Protein AF-A0A972S681-F1 (afdb_monomer)

Mean predicted aligned error: 6.94 Å

Secondary structure (DSSP, 8-state):
-----------EEE-HHHHHH--S-EEEEE-S-GGG-SS-SSSS-EE--HHHHHHT--PPSS-SEEEEE-S-TT-HHHHHHHHHHHHTT--EEEE--

Structure (mmCIF, N/CA/C/O backbone):
data_AF-A0A972S681-F1
#
_entry.id   AF-A0A972S681-F1
#
loop_
_atom_site.group_PDB
_atom_site.id
_atom_site.type_symbol
_atom_site.label_atom_id
_atom_site.label_alt_id
_atom_site.label_comp_id
_atom_site.label_asym_id
_atom_site.label_entity_id
_atom_site.label_seq_id
_atom_site.pdbx_PDB_ins_code
_atom_site.Cartn_x
_atom_site.Cartn_y
_atom_site.Cartn_z
_atom_site.occupancy
_atom_site.B_iso_or_equiv
_atom_site.auth_seq_id
_atom_site.auth_comp_id
_atom_site.auth_a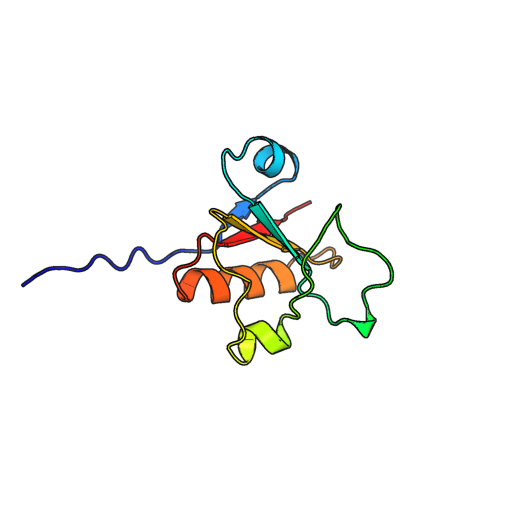sym_id
_atom_site.auth_atom_id
_atom_site.pdbx_PDB_model_num
ATOM 1 N N . MET A 1 1 ? -31.143 13.115 -13.547 1.00 37.81 1 MET A N 1
ATOM 2 C CA . MET A 1 1 ? -29.769 13.012 -14.086 1.00 37.81 1 MET A CA 1
ATOM 3 C C . MET A 1 1 ? -28.808 13.195 -12.919 1.00 37.81 1 MET A C 1
ATOM 5 O O . MET A 1 1 ? -28.552 14.319 -12.511 1.00 37.81 1 MET A O 1
ATOM 9 N N . VAL A 1 2 ? -28.422 12.093 -12.272 1.00 35.03 2 VAL A N 1
ATOM 10 C CA . VAL A 1 2 ? -27.602 12.124 -11.051 1.00 35.03 2 VAL A CA 1
ATOM 11 C C . VAL A 1 2 ? -26.142 12.179 -11.479 1.00 35.03 2 VAL A C 1
ATOM 13 O O . VAL A 1 2 ? -25.626 11.223 -12.052 1.00 35.03 2 VAL A O 1
ATOM 16 N N . TRP A 1 3 ? -25.491 13.311 -11.233 1.00 36.91 3 TRP A N 1
ATOM 17 C CA . TRP A 1 3 ? -24.046 13.440 -11.362 1.00 36.91 3 TRP A CA 1
ATOM 18 C C . TRP A 1 3 ? -23.406 12.624 -10.239 1.00 36.91 3 TRP A C 1
ATOM 20 O O . TRP A 1 3 ? -23.254 13.103 -9.117 1.00 36.91 3 TRP A O 1
ATOM 30 N N . VAL A 1 4 ? -23.074 11.362 -10.513 1.00 42.12 4 VAL A N 1
ATOM 31 C CA . VAL A 1 4 ? -22.191 10.596 -9.634 1.00 42.12 4 VAL A CA 1
ATOM 32 C C . VAL A 1 4 ? -20.814 11.227 -9.783 1.00 42.12 4 VAL A C 1
ATOM 34 O O . VAL A 1 4 ? -20.102 10.983 -10.756 1.00 42.12 4 VAL A O 1
ATOM 37 N N . LEU A 1 5 ? -20.472 12.107 -8.843 1.00 43.88 5 LEU A N 1
ATOM 38 C CA . LEU A 1 5 ? -19.114 12.588 -8.651 1.00 43.88 5 LEU A CA 1
ATOM 39 C C . LEU A 1 5 ? -18.254 11.353 -8.381 1.00 43.88 5 LEU A C 1
ATOM 41 O O . LEU A 1 5 ? -18.190 10.862 -7.254 1.00 43.88 5 LEU A O 1
ATOM 45 N N . TYR A 1 6 ? -17.613 10.822 -9.422 1.00 46.00 6 TYR A N 1
ATOM 46 C CA . TYR A 1 6 ? -16.466 9.951 -9.245 1.00 46.00 6 TYR A CA 1
ATOM 47 C C . TYR A 1 6 ? -15.437 10.801 -8.514 1.00 46.00 6 TYR A C 1
ATOM 49 O O . TYR A 1 6 ? -14.721 11.588 -9.129 1.00 46.00 6 TYR A O 1
ATOM 57 N N . ALA A 1 7 ? -15.411 10.696 -7.186 1.00 49.28 7 ALA A N 1
ATOM 58 C CA . ALA A 1 7 ? -14.279 11.133 -6.401 1.00 49.28 7 ALA A CA 1
ATOM 59 C C . ALA A 1 7 ? -13.092 10.355 -6.965 1.00 49.28 7 ALA A C 1
ATOM 61 O O . ALA A 1 7 ? -12.909 9.172 -6.683 1.00 49.28 7 ALA A O 1
ATOM 62 N N . SER A 1 8 ? -12.361 10.985 -7.878 1.00 53.81 8 SER A N 1
ATOM 63 C CA . SER A 1 8 ? -11.150 10.443 -8.459 1.00 53.81 8 SER A CA 1
ATOM 64 C C . SER A 1 8 ? -10.150 10.381 -7.322 1.00 53.81 8 SER A C 1
ATOM 66 O O . SER A 1 8 ? -9.490 11.368 -7.001 1.00 53.81 8 SER A O 1
ATOM 68 N N . TRP A 1 9 ? -10.119 9.236 -6.644 1.00 60.78 9 TRP A N 1
ATOM 69 C CA . TRP A 1 9 ? -9.168 8.964 -5.588 1.00 60.78 9 TRP A CA 1
ATOM 70 C C . TRP A 1 9 ? -7.782 9.011 -6.225 1.00 60.78 9 TRP A C 1
ATOM 72 O O . TRP A 1 9 ? -7.374 8.121 -6.970 1.00 60.78 9 TRP A O 1
ATOM 82 N N . VAL A 1 10 ? -7.082 10.114 -5.983 1.00 73.31 10 VAL A N 1
ATOM 83 C CA . VAL A 1 10 ? -5.665 10.245 -6.296 1.00 73.31 10 VAL A CA 1
ATOM 84 C C . VAL A 1 10 ? -4.916 9.647 -5.118 1.00 73.31 10 VAL A C 1
ATOM 86 O O . VAL A 1 10 ? -5.158 10.035 -3.974 1.00 73.31 10 VAL A O 1
ATOM 89 N N . ALA A 1 11 ? -4.017 8.701 -5.383 1.00 81.00 11 ALA A N 1
ATOM 90 C CA . ALA A 1 11 ? -3.158 8.161 -4.341 1.00 81.00 11 ALA A CA 1
ATOM 91 C C . ALA A 1 11 ? -2.302 9.278 -3.740 1.00 81.00 11 ALA A C 1
ATOM 93 O O . ALA A 1 11 ? -1.629 10.015 -4.465 1.00 81.00 11 ALA A O 1
ATOM 94 N N . ARG A 1 12 ? -2.330 9.403 -2.412 1.00 87.12 12 ARG A N 1
ATOM 95 C CA . ARG A 1 12 ? -1.598 10.452 -1.693 1.00 87.12 12 ARG A CA 1
ATOM 96 C C . ARG A 1 12 ? -0.394 9.852 -0.963 1.00 87.12 12 ARG A C 1
ATOM 98 O O . ARG A 1 12 ? -0.488 8.719 -0.481 1.00 87.12 12 ARG A O 1
ATOM 105 N N . PRO A 1 13 ? 0.728 10.585 -0.872 1.00 89.88 13 PRO A N 1
ATOM 106 C CA . PRO A 1 13 ? 1.823 10.189 0.001 1.00 89.88 13 PRO A CA 1
ATOM 107 C C . PRO A 1 13 ? 1.363 10.226 1.462 1.00 89.88 13 PRO A C 1
ATOM 109 O O . PRO A 1 13 ? 0.545 11.068 1.836 1.00 89.88 13 PRO A O 1
ATOM 112 N N . ILE A 1 14 ? 1.912 9.341 2.287 1.00 90.31 14 ILE A N 1
ATOM 113 C CA . ILE A 1 14 ? 1.742 9.359 3.742 1.00 90.31 14 ILE A CA 1
ATOM 114 C C . ILE A 1 14 ? 3.088 9.102 4.422 1.00 90.31 14 ILE A C 1
ATOM 116 O O . ILE A 1 14 ? 3.873 8.291 3.938 1.00 90.31 14 ILE A O 1
ATOM 120 N N . THR A 1 15 ? 3.372 9.798 5.522 1.00 89.62 15 THR A N 1
ATOM 121 C CA . THR A 1 15 ? 4.576 9.570 6.340 1.00 89.62 15 THR A CA 1
ATOM 122 C C . THR A 1 15 ? 4.309 8.540 7.436 1.00 89.62 15 THR A C 1
ATOM 124 O O . THR A 1 15 ? 3.154 8.300 7.794 1.00 89.62 15 THR A O 1
ATOM 127 N N . GLU A 1 16 ? 5.362 7.959 8.019 1.00 86.56 16 GLU A N 1
ATOM 128 C CA . GLU A 1 16 ? 5.216 7.035 9.156 1.00 86.56 16 GLU A CA 1
ATOM 129 C C . GLU A 1 16 ? 4.531 7.698 10.368 1.00 86.56 16 GLU A C 1
ATOM 131 O O . GLU A 1 16 ? 3.748 7.048 11.059 1.00 86.56 16 GLU A O 1
ATOM 136 N N . ASP A 1 17 ? 4.743 8.995 10.606 1.00 87.44 17 ASP A N 1
ATOM 137 C CA . ASP A 1 17 ? 4.074 9.715 11.700 1.00 87.44 17 ASP A CA 1
ATOM 138 C C . ASP A 1 17 ? 2.587 9.958 11.422 1.00 87.44 17 ASP A C 1
ATOM 140 O O . ASP A 1 17 ? 1.748 9.782 12.306 1.00 87.44 17 ASP A O 1
ATOM 144 N N . SER A 1 18 ? 2.238 10.281 10.173 1.00 87.88 18 SER A N 1
ATOM 145 C CA . SER A 1 18 ? 0.836 10.431 9.757 1.00 87.88 18 SER A CA 1
ATOM 146 C C . SER A 1 18 ? 0.096 9.094 9.766 1.00 87.88 18 SER A C 1
ATOM 148 O O . SER A 1 18 ? -1.091 9.035 10.062 1.00 87.88 18 SER A O 1
ATOM 150 N N . LEU A 1 19 ? 0.796 8.000 9.462 1.00 87.00 19 LEU A N 1
ATOM 151 C CA . LEU A 1 19 ? 0.251 6.649 9.538 1.00 87.00 19 LEU A CA 1
ATOM 152 C C . LEU A 1 19 ? -0.176 6.295 10.970 1.00 87.00 19 LEU A C 1
ATOM 154 O O . LEU A 1 19 ? -1.249 5.729 11.161 1.00 87.00 19 LEU A O 1
ATOM 158 N N . LYS A 1 20 ? 0.632 6.662 11.975 1.00 85.81 20 LYS A N 1
ATOM 159 C CA . LYS A 1 20 ? 0.336 6.412 13.398 1.00 85.81 20 LYS A CA 1
ATOM 160 C C . LYS A 1 20 ? -0.864 7.209 13.913 1.00 85.81 20 LYS A C 1
ATOM 162 O O . LYS A 1 20 ? -1.470 6.805 14.901 1.00 85.81 20 LYS A O 1
ATOM 167 N N . SER A 1 21 ? -1.201 8.332 13.277 1.00 87.88 21 SER A N 1
ATOM 168 C CA . SER A 1 21 ? -2.327 9.182 13.679 1.00 87.88 21 SER A CA 1
ATOM 169 C C . SER A 1 21 ? -3.650 8.825 12.992 1.00 87.88 21 SER A C 1
ATOM 171 O O . SER A 1 21 ? -4.695 9.369 13.364 1.00 87.88 21 SER A O 1
ATOM 173 N N . LEU A 1 22 ? -3.645 7.895 12.026 1.00 87.00 22 LEU A N 1
ATOM 174 C CA . LEU A 1 22 ? -4.868 7.425 11.380 1.00 87.00 22 LEU A CA 1
ATOM 175 C C . LEU A 1 22 ? -5.777 6.699 12.378 1.00 87.00 22 LEU A C 1
ATOM 177 O O . LEU A 1 22 ? -5.379 5.749 13.049 1.00 87.00 22 LEU A O 1
ATOM 181 N N . LYS A 1 23 ? -7.045 7.114 12.417 1.00 88.25 23 LYS A N 1
ATOM 182 C CA . LYS A 1 23 ? -8.111 6.409 13.136 1.00 88.25 23 LYS A CA 1
ATOM 183 C C . LYS A 1 23 ? -8.838 5.482 12.167 1.00 88.25 23 LYS A C 1
ATOM 185 O O . LYS A 1 23 ? -9.488 5.968 11.243 1.00 88.25 23 LYS A O 1
ATOM 190 N N . GLY A 1 24 ? -8.726 4.172 12.376 1.00 88.69 24 GLY A N 1
ATOM 191 C CA . GLY A 1 24 ? -9.400 3.147 11.573 1.00 88.69 24 GLY A CA 1
ATOM 192 C C . GLY A 1 24 ? -8.562 1.882 11.403 1.00 88.69 24 GLY A C 1
ATOM 193 O O . GLY A 1 24 ? -7.441 1.786 11.904 1.00 88.69 24 GLY A O 1
ATOM 194 N N . LYS A 1 25 ? -9.106 0.903 10.680 1.00 91.19 25 LYS A N 1
ATOM 195 C CA . LYS A 1 25 ? -8.391 -0.319 10.304 1.00 91.19 25 LYS A CA 1
ATOM 196 C C . LYS A 1 25 ? -7.467 -0.021 9.131 1.00 91.19 25 LYS A C 1
ATOM 198 O O . LYS A 1 25 ? -7.915 0.355 8.050 1.00 91.19 25 LYS A O 1
ATOM 203 N N . VAL A 1 26 ? -6.172 -0.217 9.339 1.00 92.12 26 VAL A N 1
ATOM 204 C CA . VAL A 1 26 ? -5.141 0.043 8.331 1.00 92.12 26 VAL A CA 1
ATOM 205 C C . VAL A 1 26 ? -4.555 -1.275 7.843 1.00 92.12 26 VAL A C 1
ATOM 207 O O . VAL A 1 26 ? -4.164 -2.111 8.656 1.00 92.12 26 VAL A O 1
ATOM 210 N N . LEU A 1 27 ? -4.463 -1.447 6.523 1.00 93.06 27 LEU A N 1
ATOM 211 C CA . LEU A 1 27 ? -3.711 -2.536 5.911 1.00 93.06 27 LEU A CA 1
ATOM 212 C C . LEU A 1 27 ? -2.405 -2.010 5.326 1.00 93.06 27 LEU A C 1
ATOM 214 O O . LEU A 1 27 ? -2.408 -1.182 4.414 1.00 93.06 27 LEU A O 1
ATOM 218 N N . LEU A 1 28 ? -1.289 -2.543 5.814 1.00 92.38 28 LEU A N 1
ATOM 219 C CA . LEU A 1 28 ? 0.021 -2.334 5.210 1.00 92.38 28 LEU A CA 1
ATOM 220 C C . LEU A 1 28 ? 0.240 -3.376 4.112 1.00 92.38 28 LEU A C 1
ATOM 222 O O . LEU A 1 28 ? 0.231 -4.574 4.387 1.00 92.38 28 LEU A O 1
ATOM 226 N N . ILE A 1 29 ? 0.445 -2.922 2.880 1.00 91.94 29 ILE A N 1
ATOM 227 C CA . ILE A 1 29 ? 0.632 -3.768 1.704 1.00 91.94 29 ILE A CA 1
ATOM 228 C C . ILE A 1 29 ? 2.084 -3.679 1.242 1.00 91.94 29 ILE A C 1
ATOM 230 O O . ILE A 1 29 ? 2.515 -2.641 0.743 1.00 91.94 29 ILE A O 1
ATOM 234 N N . ASP A 1 30 ? 2.835 -4.770 1.345 1.00 91.00 30 ASP A N 1
ATOM 235 C CA . ASP A 1 30 ? 4.150 -4.875 0.714 1.00 91.00 30 ASP A CA 1
ATOM 236 C C . ASP A 1 30 ? 3.979 -5.234 -0.763 1.00 91.00 30 ASP A C 1
ATOM 238 O O . ASP A 1 30 ? 3.559 -6.346 -1.086 1.00 91.00 30 ASP A O 1
ATOM 242 N N . VAL A 1 31 ? 4.313 -4.299 -1.655 1.00 90.94 31 VAL A N 1
ATOM 243 C CA . VAL A 1 31 ? 4.100 -4.454 -3.106 1.00 90.94 31 VAL A CA 1
ATOM 244 C C . VAL A 1 31 ? 5.302 -5.036 -3.846 1.00 90.94 31 VAL A C 1
ATOM 246 O O . VAL A 1 31 ? 5.353 -5.033 -5.0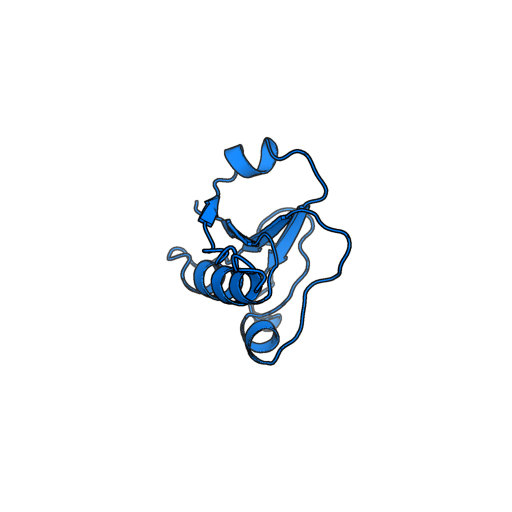81 1.00 90.94 31 VAL A O 1
ATOM 249 N N . ARG A 1 32 ? 6.298 -5.527 -3.103 1.00 86.69 32 ARG A N 1
ATOM 250 C CA . ARG A 1 32 ? 7.457 -6.227 -3.659 1.00 86.69 32 ARG A CA 1
ATOM 251 C C . ARG A 1 32 ? 7.085 -7.644 -4.082 1.00 86.69 32 ARG A C 1
ATOM 253 O O . ARG A 1 32 ? 6.196 -8.264 -3.507 1.00 86.69 32 ARG A O 1
ATOM 260 N N . SER A 1 33 ? 7.821 -8.165 -5.061 1.00 82.62 33 SER A N 1
ATOM 261 C CA . SER A 1 33 ? 7.755 -9.588 -5.401 1.00 82.62 33 SER A CA 1
ATOM 262 C C . SER A 1 33 ? 8.186 -10.439 -4.190 1.00 82.62 33 SER A C 1
ATOM 264 O O . SER A 1 33 ? 9.118 -10.028 -3.485 1.00 82.62 33 SER A O 1
ATOM 266 N N . PRO A 1 34 ? 7.557 -11.608 -3.947 1.00 73.38 34 PRO A N 1
ATOM 267 C CA . PRO A 1 34 ? 7.815 -12.438 -2.767 1.00 73.38 34 PRO A CA 1
ATOM 268 C C . PRO A 1 34 ? 9.291 -12.828 -2.640 1.00 73.38 34 PRO A C 1
ATOM 270 O O . PRO A 1 34 ? 9.842 -12.872 -1.544 1.00 73.38 34 PRO A O 1
ATOM 273 N N . SER A 1 35 ? 9.975 -12.996 -3.776 1.00 67.81 35 SER A N 1
ATOM 274 C CA . SER A 1 35 ? 11.403 -13.319 -3.867 1.00 67.81 35 SER A CA 1
ATOM 275 C C . SER A 1 35 ? 12.322 -12.249 -3.251 1.00 67.81 35 SER A C 1
ATOM 277 O O . SER A 1 35 ? 13.480 -12.526 -2.946 1.00 67.81 35 SER A O 1
ATOM 279 N N . PHE A 1 36 ? 11.824 -11.022 -3.059 1.00 63.75 36 PHE A N 1
ATOM 280 C CA . PHE A 1 36 ? 12.542 -9.909 -2.427 1.00 63.75 36 PHE A CA 1
ATOM 281 C C . PHE A 1 36 ? 12.160 -9.696 -0.953 1.00 63.75 36 PHE A C 1
ATOM 283 O O . PHE A 1 36 ? 12.761 -8.854 -0.275 1.00 63.75 36 PHE A O 1
ATOM 290 N N . VAL A 1 37 ? 11.185 -10.443 -0.429 1.00 62.19 37 VAL A N 1
ATOM 291 C CA . VAL A 1 37 ? 10.726 -10.328 0.959 1.00 62.19 37 VAL A CA 1
ATOM 292 C C . VAL A 1 37 ? 11.641 -11.161 1.862 1.00 62.19 37 VAL A C 1
ATOM 294 O O . VAL A 1 37 ? 11.300 -12.245 2.310 1.00 62.19 37 VAL A O 1
ATOM 297 N N . LYS A 1 38 ? 12.843 -10.646 2.151 1.00 59.28 38 LYS A N 1
ATOM 298 C CA . LYS A 1 38 ? 13.719 -11.212 3.202 1.00 59.28 38 LYS A CA 1
ATOM 299 C C . LYS A 1 38 ? 13.297 -10.783 4.615 1.00 59.28 38 LYS A C 1
ATOM 301 O O . LYS A 1 38 ? 13.643 -11.433 5.595 1.00 59.28 38 LYS A O 1
ATOM 306 N N . ARG A 1 39 ? 12.579 -9.660 4.717 1.00 65.00 39 ARG A N 1
ATOM 307 C CA . ARG A 1 39 ? 12.013 -9.081 5.945 1.00 65.00 39 ARG A CA 1
ATOM 308 C C . ARG A 1 39 ? 10.863 -8.144 5.564 1.00 65.00 39 ARG A C 1
ATOM 310 O O . ARG A 1 39 ? 10.963 -7.431 4.554 1.00 65.00 39 ARG A O 1
ATOM 317 N N . ALA A 1 40 ? 9.796 -8.140 6.362 1.00 60.94 40 ALA A N 1
ATOM 318 C CA . ALA A 1 40 ? 8.702 -7.185 6.213 1.00 60.94 40 ALA A CA 1
ATOM 319 C C . ALA A 1 40 ? 9.241 -5.742 6.328 1.00 60.94 40 ALA A C 1
ATOM 321 O O . ALA A 1 40 ? 10.099 -5.477 7.175 1.00 60.94 40 ALA A O 1
ATOM 322 N N . PRO A 1 41 ? 8.783 -4.805 5.481 1.00 57.75 41 PRO A N 1
ATOM 323 C CA . PRO A 1 41 ? 9.310 -3.445 5.464 1.00 57.75 41 PRO A CA 1
ATOM 324 C C . PRO A 1 41 ? 8.899 -2.647 6.711 1.00 57.75 41 PRO A C 1
ATOM 326 O O . PRO A 1 41 ? 9.606 -1.704 7.075 1.00 57.75 41 PRO A O 1
ATOM 329 N N . MET A 1 42 ? 7.787 -3.032 7.357 1.00 64.94 42 MET A N 1
ATOM 330 C CA . MET A 1 42 ? 7.280 -2.449 8.602 1.00 64.94 42 MET A CA 1
ATOM 331 C C . MET A 1 42 ? 6.210 -3.350 9.253 1.00 64.94 42 MET A C 1
ATOM 333 O O . MET A 1 42 ? 5.135 -3.508 8.687 1.00 64.94 42 MET A O 1
ATOM 337 N N . GLY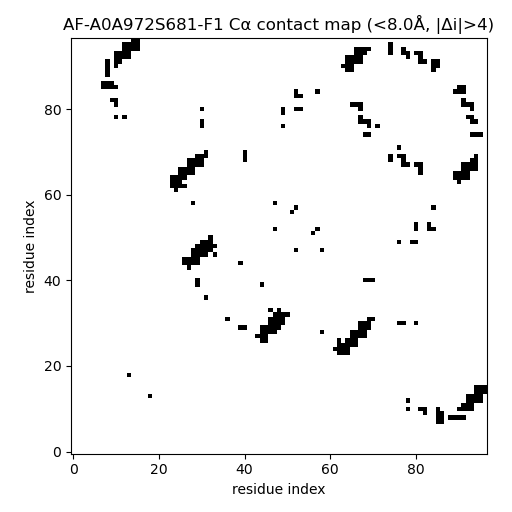 A 1 43 ? 6.460 -3.896 10.450 1.00 69.25 43 GLY A N 1
ATOM 338 C CA . GLY A 1 43 ? 5.456 -4.654 11.220 1.00 69.25 43 GLY A CA 1
ATOM 339 C C . GLY A 1 43 ? 4.798 -5.816 10.453 1.00 69.25 43 GLY A C 1
ATOM 340 O O . GLY A 1 43 ? 5.437 -6.463 9.622 1.00 69.25 43 GLY A O 1
ATOM 341 N N . THR A 1 44 ? 3.519 -6.079 10.738 1.00 75.75 44 THR A N 1
ATOM 342 C CA . THR A 1 44 ? 2.703 -7.056 10.000 1.00 75.75 44 THR A CA 1
ATOM 343 C C . THR A 1 44 ? 2.224 -6.446 8.685 1.00 75.75 44 THR A C 1
ATOM 345 O O . THR A 1 44 ? 1.379 -5.552 8.675 1.00 75.75 44 THR A O 1
ATOM 348 N N . THR A 1 45 ? 2.750 -6.946 7.569 1.00 84.44 45 THR A N 1
ATOM 349 C CA . THR A 1 45 ? 2.368 -6.525 6.213 1.00 84.44 45 THR A CA 1
ATOM 350 C C . THR A 1 45 ? 1.716 -7.661 5.443 1.00 84.44 45 THR A C 1
ATOM 352 O O . THR A 1 45 ? 2.190 -8.794 5.499 1.00 84.44 45 THR A O 1
ATOM 355 N N . TYR A 1 46 ? 0.700 -7.345 4.647 1.00 88.81 46 TYR A N 1
ATOM 356 C CA . TYR A 1 46 ? 0.164 -8.236 3.626 1.00 88.81 46 TYR A CA 1
ATOM 357 C C . TYR A 1 46 ? 0.991 -8.094 2.348 1.00 88.81 46 TYR A C 1
ATOM 359 O O . TYR A 1 46 ? 1.121 -6.992 1.816 1.00 88.81 46 TYR A O 1
ATOM 367 N N . ASN A 1 47 ? 1.588 -9.177 1.854 1.00 90.38 47 ASN A N 1
ATOM 368 C CA . ASN A 1 47 ? 2.320 -9.116 0.594 1.00 90.38 47 ASN A CA 1
ATOM 369 C C . ASN A 1 47 ? 1.339 -9.231 -0.578 1.00 90.38 47 ASN A C 1
ATOM 371 O O . ASN A 1 47 ? 0.651 -10.236 -0.714 1.00 90.38 47 ASN A O 1
ATOM 375 N N . LEU A 1 48 ? 1.290 -8.191 -1.410 1.00 91.88 48 LEU A N 1
ATOM 376 C CA . LEU A 1 48 ? 0.537 -8.169 -2.661 1.00 91.88 48 LEU A CA 1
ATOM 377 C C . LEU A 1 48 ? 1.396 -7.479 -3.724 1.00 91.88 48 LEU A C 1
ATOM 379 O O . LEU A 1 48 ? 1.365 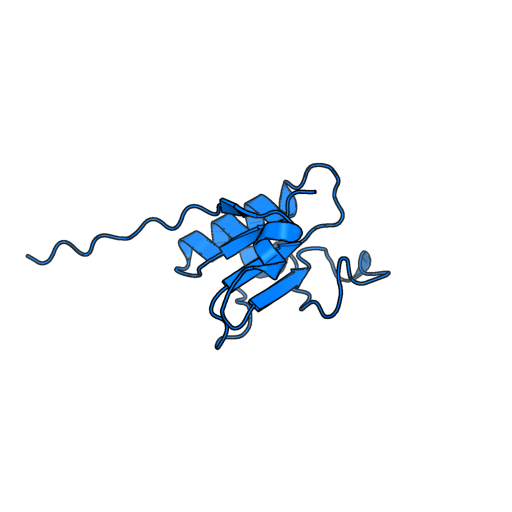-6.248 -3.830 1.00 91.88 48 LEU A O 1
ATOM 383 N N . PRO A 1 49 ? 2.196 -8.246 -4.479 1.00 92.19 49 PRO A N 1
ATOM 384 C CA . PRO A 1 49 ? 3.098 -7.716 -5.490 1.00 92.19 49 PRO A CA 1
ATOM 385 C C . PRO A 1 49 ? 2.401 -6.772 -6.476 1.00 92.19 49 PRO A C 1
ATOM 387 O O . PRO A 1 49 ? 1.256 -6.992 -6.871 1.00 92.19 49 PRO A O 1
ATOM 390 N N . LEU A 1 50 ? 3.114 -5.742 -6.948 1.00 91.75 50 LEU A N 1
ATOM 391 C CA . LEU A 1 50 ? 2.578 -4.821 -7.960 1.00 91.75 50 LEU A CA 1
ATOM 392 C C . LEU A 1 50 ? 2.072 -5.561 -9.213 1.00 91.75 50 LEU A C 1
ATOM 394 O O . LEU A 1 50 ? 1.086 -5.132 -9.807 1.00 91.75 50 LEU A O 1
ATOM 398 N N . THR A 1 51 ? 2.722 -6.657 -9.613 1.00 92.25 51 THR A N 1
ATOM 399 C CA . THR A 1 51 ? 2.294 -7.497 -10.745 1.00 92.25 51 THR A CA 1
ATOM 400 C C . THR A 1 51 ? 0.878 -8.024 -10.556 1.00 92.25 51 THR A C 1
ATOM 402 O O . THR A 1 51 ? 0.072 -7.957 -11.480 1.00 92.25 51 THR A O 1
ATOM 405 N N . ASP A 1 52 ? 0.549 -8.451 -9.343 1.00 94.06 52 ASP A N 1
ATOM 406 C CA . ASP A 1 52 ? -0.745 -9.038 -9.010 1.00 94.06 52 ASP A CA 1
ATOM 407 C C . ASP A 1 52 ? -1.798 -7.930 -8.915 1.00 94.06 52 ASP A C 1
ATOM 409 O O . ASP A 1 52 ? -2.899 -8.048 -9.455 1.00 94.06 52 ASP A O 1
ATOM 413 N N . ILE A 1 53 ? -1.426 -6.779 -8.343 1.00 93.44 53 ILE A N 1
ATOM 414 C CA . ILE A 1 53 ? -2.274 -5.582 -8.368 1.00 93.44 53 ILE A CA 1
ATOM 415 C C . ILE A 1 53 ? -2.608 -5.212 -9.816 1.00 93.44 53 ILE A C 1
ATOM 417 O O . ILE A 1 53 ? -3.779 -4.996 -10.123 1.00 93.44 53 ILE A O 1
ATOM 421 N N . ILE A 1 54 ? -1.631 -5.182 -10.727 1.00 92.44 54 ILE A N 1
ATOM 422 C CA . ILE A 1 54 ? -1.858 -4.896 -12.153 1.00 92.44 54 ILE A CA 1
ATOM 423 C C . ILE A 1 54 ? -2.776 -5.950 -12.785 1.00 92.44 54 ILE A C 1
ATOM 425 O O . ILE A 1 54 ? -3.714 -5.570 -13.483 1.00 92.44 54 ILE A O 1
ATOM 429 N N . ALA A 1 55 ? -2.567 -7.234 -12.483 1.00 93.88 55 ALA A N 1
ATOM 430 C CA . ALA A 1 55 ? -3.376 -8.344 -12.990 1.00 93.88 55 ALA A CA 1
ATOM 431 C C . ALA A 1 55 ? -4.831 -8.350 -12.479 1.00 93.88 55 ALA A C 1
ATOM 433 O O . ALA A 1 55 ? -5.662 -9.077 -13.013 1.00 93.88 55 ALA A O 1
ATOM 434 N N . GLY A 1 56 ? -5.160 -7.525 -11.480 1.00 92.19 56 GLY A N 1
ATOM 435 C CA . GLY A 1 56 ? -6.530 -7.353 -10.988 1.00 92.19 56 GLY A CA 1
ATOM 436 C C . GLY A 1 56 ? -6.771 -7.891 -9.583 1.00 92.19 56 GLY A C 1
ATOM 437 O O . GLY A 1 56 ? -7.852 -7.664 -9.040 1.00 92.19 56 GLY A O 1
ATOM 438 N N . TYR A 1 57 ? -5.772 -8.521 -8.959 1.00 93.31 57 TYR A N 1
ATOM 439 C CA . TYR A 1 57 ? -5.877 -8.957 -7.572 1.00 93.31 57 TYR A CA 1
ATOM 440 C C . TYR A 1 57 ? -6.098 -7.755 -6.651 1.00 93.31 57 TYR A C 1
ATOM 442 O O . TYR A 1 57 ? -5.585 -6.648 -6.875 1.00 93.31 57 TYR A O 1
ATOM 450 N N . ARG A 1 58 ? -6.915 -7.972 -5.620 1.00 91.06 58 ARG A N 1
ATOM 451 C CA . ARG A 1 58 ? -7.294 -6.951 -4.645 1.00 91.06 58 ARG A CA 1
ATOM 452 C C . ARG A 1 58 ? -6.798 -7.353 -3.260 1.00 91.06 58 ARG A C 1
ATOM 454 O O . ARG A 1 58 ? -6.769 -8.543 -2.953 1.00 91.06 58 ARG A O 1
ATOM 461 N N . PRO A 1 59 ? -6.411 -6.375 -2.428 1.00 92.50 59 PRO A N 1
ATOM 462 C CA . PRO A 1 59 ? -6.187 -6.640 -1.0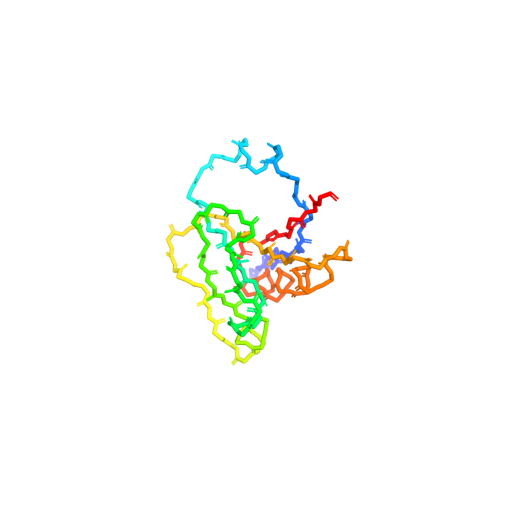19 1.00 92.50 59 PRO A CA 1
ATOM 463 C C . PRO A 1 59 ? -7.501 -7.068 -0.340 1.00 92.50 59 PRO A C 1
ATOM 465 O O . PRO A 1 59 ? -8.574 -6.759 -0.864 1.00 92.50 59 PRO A O 1
ATOM 468 N N . PRO A 1 60 ? -7.428 -7.731 0.826 1.00 92.38 60 PRO A N 1
ATOM 469 C CA . PRO A 1 60 ? -8.605 -8.088 1.607 1.00 92.38 60 PRO A CA 1
ATOM 470 C C . PRO A 1 60 ? -9.492 -6.879 1.932 1.00 92.38 60 PRO A C 1
ATOM 472 O O . PRO A 1 60 ? -9.006 -5.766 2.170 1.00 92.38 60 PRO A O 1
ATOM 475 N N . ASP A 1 61 ? -10.798 -7.115 1.979 1.00 90.31 61 ASP A N 1
ATOM 476 C CA . ASP A 1 61 ? -11.777 -6.118 2.406 1.00 90.31 61 ASP A CA 1
ATOM 477 C C . ASP A 1 61 ? -11.762 -5.927 3.936 1.00 90.31 61 ASP A C 1
ATOM 479 O O . ASP A 1 61 ? -11.124 -6.673 4.681 1.00 90.31 61 ASP A O 1
ATOM 483 N N . GLY A 1 62 ? -12.479 -4.909 4.419 1.00 91.44 62 GLY A N 1
ATOM 484 C CA . GLY A 1 62 ? -12.641 -4.642 5.854 1.00 91.44 62 GLY A CA 1
ATOM 485 C C . GLY A 1 62 ? -11.614 -3.680 6.458 1.00 91.44 62 GLY A C 1
ATOM 486 O O . GLY A 1 62 ? -11.564 -3.547 7.683 1.00 91.44 62 GLY A O 1
ATOM 487 N N . TYR A 1 63 ? -10.830 -3.001 5.618 1.00 92.81 63 TYR A N 1
ATOM 488 C CA . TYR A 1 63 ? -9.892 -1.954 6.017 1.00 92.81 63 TYR A CA 1
ATOM 489 C C . TYR A 1 63 ? -10.351 -0.586 5.513 1.00 92.81 63 TYR A C 1
ATOM 491 O O . TYR A 1 63 ? -10.851 -0.448 4.398 1.00 92.81 63 TYR A O 1
ATOM 499 N N . ASP A 1 64 ? -10.148 0.438 6.338 1.00 92.44 64 ASP A N 1
ATOM 500 C CA . ASP A 1 64 ? -10.467 1.825 6.007 1.00 92.44 64 ASP A CA 1
ATOM 501 C C . ASP A 1 64 ? -9.385 2.456 5.127 1.00 92.44 64 ASP A C 1
ATOM 503 O O . ASP A 1 64 ? -9.687 3.311 4.293 1.00 92.44 64 ASP A O 1
ATOM 507 N N . TYR A 1 65 ? -8.127 2.041 5.314 1.00 92.75 65 TYR A N 1
ATOM 508 C CA . TYR A 1 65 ? -6.960 2.602 4.636 1.00 92.75 65 TYR A CA 1
ATOM 509 C C . TYR A 1 65 ? -6.025 1.505 4.135 1.00 92.75 65 TYR A C 1
ATOM 511 O O . TYR A 1 65 ? -5.687 0.573 4.868 1.00 92.75 65 TYR A O 1
ATOM 519 N N . TYR A 1 66 ? -5.546 1.669 2.905 1.00 93.81 66 TYR A N 1
ATOM 520 C CA . TYR A 1 66 ? -4.636 0.738 2.243 1.00 93.81 66 TYR A CA 1
ATOM 521 C C . TYR A 1 66 ? -3.308 1.434 1.959 1.00 93.81 66 TYR A C 1
ATOM 523 O O . TYR A 1 66 ? -3.230 2.325 1.116 1.00 93.81 66 TYR A O 1
ATOM 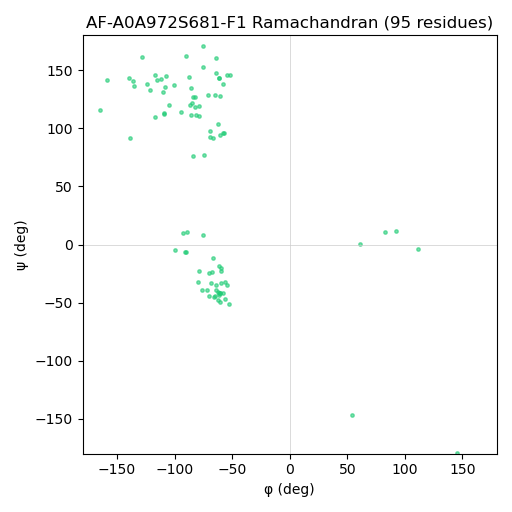531 N N . ILE A 1 67 ? -2.254 1.054 2.670 1.00 92.94 67 ILE A N 1
ATOM 532 C CA . ILE A 1 67 ? -0.966 1.744 2.619 1.00 92.94 67 ILE A CA 1
ATOM 533 C C . ILE A 1 67 ? 0.027 0.857 1.894 1.00 92.94 67 ILE A C 1
ATOM 535 O O . ILE A 1 67 ? 0.409 -0.198 2.388 1.00 92.94 67 ILE A O 1
ATOM 539 N N . THR A 1 68 ? 0.452 1.279 0.714 1.00 92.75 68 THR A N 1
ATOM 540 C CA . THR A 1 68 ? 1.429 0.535 -0.081 1.00 92.75 68 THR A CA 1
ATOM 541 C C . THR A 1 68 ? 2.851 0.889 0.338 1.00 92.75 68 THR A C 1
ATOM 543 O O . THR A 1 68 ? 3.205 2.057 0.524 1.00 92.75 68 THR A O 1
ATOM 546 N N . LEU A 1 69 ? 3.672 -0.145 0.485 1.00 89.44 69 LEU A N 1
ATOM 547 C CA . LEU A 1 69 ? 5.038 -0.091 0.978 1.00 89.44 69 LEU A CA 1
ATOM 548 C C . LEU A 1 69 ? 5.971 -0.719 -0.051 1.00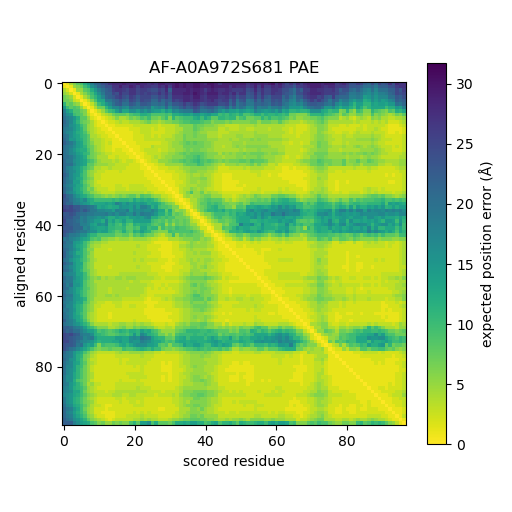 89.44 69 LEU A C 1
ATOM 550 O O . LEU A 1 69 ? 5.695 -1.785 -0.599 1.00 89.44 69 LEU A O 1
ATOM 554 N N . SER A 1 70 ? 7.121 -0.090 -0.278 1.00 83.12 70 SER A N 1
ATOM 555 C CA . SER A 1 70 ? 8.217 -0.706 -1.023 1.00 83.12 70 SER A CA 1
ATOM 556 C C . SER A 1 70 ? 9.539 -0.359 -0.355 1.00 83.12 70 SER A C 1
ATOM 558 O O . SER A 1 70 ? 9.726 0.768 0.088 1.00 83.12 70 SER A O 1
ATOM 560 N N . SER A 1 71 ? 10.485 -1.296 -0.333 1.00 68.00 71 SER A N 1
ATOM 561 C CA . SER A 1 71 ? 11.855 -1.036 0.142 1.00 68.00 71 SER A CA 1
ATOM 562 C C . SER A 1 71 ? 12.706 -0.242 -0.865 1.00 68.00 71 SER A C 1
ATOM 564 O O . SER A 1 71 ? 13.918 -0.136 -0.691 1.00 68.00 71 SER A O 1
ATOM 566 N N . CYS A 1 72 ? 12.114 0.267 -1.951 1.00 66.81 72 CYS A N 1
ATOM 567 C CA . CYS A 1 72 ? 12.846 1.026 -2.955 1.00 66.81 72 CYS A CA 1
ATOM 568 C C . CYS A 1 72 ? 12.999 2.486 -2.489 1.00 66.81 72 CYS A C 1
ATOM 570 O O . CYS A 1 72 ? 11.977 3.129 -2.243 1.00 66.81 72 CYS A O 1
ATOM 572 N N . PRO A 1 73 ? 14.222 3.048 -2.448 1.00 54.84 73 PRO A N 1
ATOM 573 C CA . PRO A 1 73 ? 14.458 4.424 -1.994 1.00 54.84 73 PRO A CA 1
ATOM 574 C C . PRO A 1 73 ? 13.726 5.486 -2.828 1.00 54.84 73 PRO A C 1
ATOM 576 O O . PRO A 1 73 ? 13.501 6.589 -2.354 1.00 54.84 73 PRO A O 1
ATOM 579 N N . LYS A 1 74 ? 13.313 5.162 -4.063 1.00 61.94 74 LYS A N 1
ATOM 580 C CA . LYS A 1 74 ? 12.566 6.084 -4.935 1.00 61.94 74 LYS A CA 1
ATOM 581 C C . LYS A 1 74 ? 11.040 6.005 -4.778 1.00 61.94 74 LYS A C 1
ATOM 583 O O . LYS A 1 74 ? 10.343 6.765 -5.439 1.00 61.94 74 LYS A O 1
ATOM 588 N N . GLY A 1 75 ? 10.495 5.059 -4.000 1.00 64.12 75 GLY A N 1
ATOM 589 C CA . GLY A 1 75 ? 9.049 4.935 -3.726 1.00 64.12 75 GLY A CA 1
ATOM 590 C C . GLY A 1 75 ? 8.126 4.688 -4.937 1.00 64.12 75 GLY A C 1
ATOM 591 O O . GLY A 1 75 ? 6.914 4.559 -4.769 1.00 64.12 75 GLY A O 1
ATOM 592 N N . GLY A 1 76 ? 8.659 4.593 -6.161 1.00 83.06 76 GLY A N 1
ATOM 593 C CA . GLY A 1 76 ? 7.859 4.589 -7.393 1.00 83.06 76 GLY A CA 1
ATOM 594 C C . GLY A 1 76 ? 6.914 3.392 -7.536 1.00 83.06 76 GLY A C 1
ATOM 595 O O . GLY A 1 76 ? 5.800 3.546 -8.031 1.00 83.06 76 GLY A O 1
ATOM 596 N N . ILE A 1 77 ? 7.324 2.211 -7.061 1.00 88.75 77 ILE A N 1
ATOM 597 C CA . ILE A 1 77 ? 6.497 0.992 -7.109 1.00 88.75 77 ILE A CA 1
ATOM 598 C C . ILE A 1 77 ? 5.315 1.111 -6.140 1.00 88.75 77 ILE A C 1
ATOM 600 O O . ILE A 1 77 ? 4.186 0.815 -6.527 1.00 88.75 77 ILE A O 1
ATOM 604 N N . ALA A 1 78 ? 5.556 1.597 -4.917 1.00 90.81 78 ALA A N 1
ATOM 605 C CA . ALA A 1 78 ? 4.498 1.852 -3.940 1.00 90.81 78 ALA A CA 1
ATOM 606 C C . ALA A 1 78 ? 3.502 2.891 -4.469 1.00 90.81 78 ALA A C 1
ATOM 608 O O . ALA A 1 78 ? 2.307 2.618 -4.533 1.00 90.81 78 ALA A O 1
ATOM 609 N N . LYS A 1 79 ? 3.993 4.031 -4.977 1.00 92.12 79 LYS A N 1
ATOM 610 C CA . LYS A 1 79 ? 3.141 5.0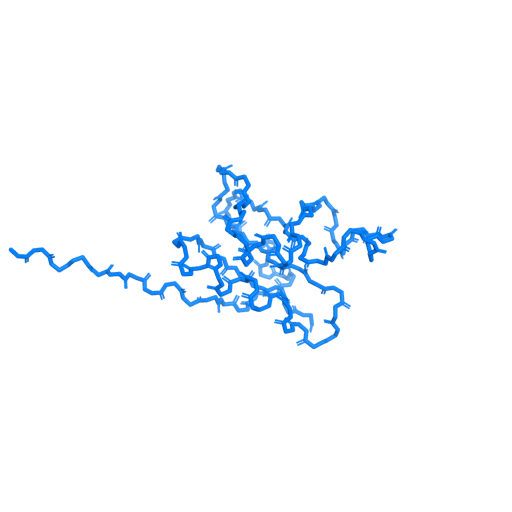56 -5.597 1.00 92.12 79 LYS A CA 1
ATOM 611 C C . LYS A 1 79 ? 2.243 4.468 -6.688 1.00 92.12 79 LYS A C 1
ATOM 613 O O . LYS A 1 79 ? 1.029 4.643 -6.641 1.00 92.12 79 LYS A O 1
ATOM 618 N N . ARG A 1 80 ? 2.822 3.723 -7.635 1.00 91.75 80 ARG A N 1
ATOM 619 C CA . ARG A 1 80 ? 2.067 3.121 -8.742 1.00 91.75 80 ARG A CA 1
ATOM 620 C C . ARG A 1 80 ? 1.019 2.118 -8.257 1.00 91.75 80 ARG A C 1
ATOM 622 O O . ARG A 1 80 ? -0.093 2.100 -8.777 1.00 91.75 80 ARG A O 1
ATOM 629 N N . ALA A 1 81 ? 1.351 1.303 -7.259 1.00 93.56 81 ALA A N 1
ATOM 630 C CA . ALA A 1 81 ? 0.396 0.383 -6.653 1.00 93.56 81 ALA A CA 1
ATOM 631 C C . ALA A 1 81 ? -0.775 1.131 -6.000 1.00 93.56 81 ALA A C 1
ATOM 633 O O . ALA A 1 81 ? -1.932 0.803 -6.267 1.00 93.56 81 ALA A O 1
ATOM 634 N N . ALA A 1 82 ? -0.493 2.169 -5.206 1.00 93.81 82 ALA A N 1
ATOM 635 C CA . ALA A 1 82 ? -1.530 2.978 -4.578 1.00 93.81 82 ALA A CA 1
ATOM 636 C C . ALA A 1 82 ? -2.435 3.650 -5.615 1.00 93.81 82 ALA A C 1
ATOM 638 O O . ALA A 1 82 ? -3.647 3.653 -5.440 1.00 93.81 82 ALA A O 1
ATOM 639 N N . GLU A 1 83 ? -1.882 4.175 -6.712 1.00 93.62 83 GLU A N 1
ATOM 640 C CA . GLU A 1 83 ? -2.667 4.795 -7.789 1.00 93.62 83 GLU A CA 1
ATOM 641 C C . GLU A 1 83 ? -3.655 3.812 -8.423 1.00 93.62 83 GLU A C 1
ATOM 643 O O . GLU A 1 83 ? -4.808 4.167 -8.669 1.00 93.62 83 GLU A O 1
ATOM 648 N N . ILE A 1 84 ? -3.234 2.567 -8.660 1.00 94.19 84 ILE A N 1
ATOM 649 C CA . ILE A 1 84 ? -4.117 1.529 -9.206 1.00 94.19 84 ILE A CA 1
ATOM 650 C C . ILE A 1 84 ? -5.226 1.187 -8.205 1.00 94.19 84 ILE A C 1
ATOM 652 O O . ILE A 1 84 ? -6.392 1.108 -8.590 1.00 94.19 84 ILE A O 1
ATOM 656 N N . LEU A 1 85 ? -4.889 1.015 -6.923 1.00 93.06 85 LEU A N 1
ATOM 657 C CA . LEU A 1 85 ? -5.871 0.724 -5.875 1.00 93.06 85 LEU A CA 1
ATOM 658 C C . LEU A 1 85 ? -6.863 1.884 -5.685 1.00 93.06 85 LEU A C 1
ATOM 660 O O . LEU A 1 85 ? -8.064 1.649 -5.551 1.00 93.06 85 LEU A O 1
ATOM 664 N N . ALA A 1 86 ? -6.389 3.127 -5.766 1.00 92.25 86 ALA A N 1
ATOM 665 C CA . ALA A 1 86 ? -7.215 4.324 -5.670 1.00 92.25 86 ALA A CA 1
ATOM 666 C C . ALA A 1 86 ? -8.201 4.437 -6.843 1.00 92.25 86 ALA A C 1
ATOM 668 O O . ALA A 1 86 ? -9.399 4.624 -6.634 1.00 92.25 86 ALA A O 1
ATOM 669 N N . ARG A 1 87 ? -7.749 4.181 -8.079 1.00 91.00 87 ARG A N 1
ATOM 670 C CA . ARG A 1 87 ? -8.636 4.099 -9.259 1.00 91.00 87 ARG A CA 1
ATOM 671 C C . ARG A 1 87 ? -9.704 3.007 -9.142 1.00 91.00 87 ARG A C 1
ATOM 673 O O . ARG A 1 87 ? -10.735 3.100 -9.796 1.00 91.00 87 ARG A O 1
ATOM 680 N N . ARG A 1 88 ? -9.478 1.994 -8.302 1.00 90.06 88 ARG A N 1
ATOM 681 C CA . ARG A 1 88 ? -10.446 0.929 -7.979 1.00 90.06 88 ARG A CA 1
ATOM 682 C C . ARG A 1 88 ? -11.360 1.276 -6.795 1.00 90.06 88 ARG A C 1
ATOM 684 O O . ARG A 1 88 ? -12.056 0.397 -6.291 1.00 90.06 88 ARG A O 1
ATOM 691 N N . GLY A 1 89 ? -11.352 2.532 -6.347 1.00 90.38 89 GLY A N 1
ATOM 692 C CA . GLY A 1 89 ? -12.218 3.041 -5.284 1.00 90.38 89 GLY A CA 1
ATOM 693 C C . GLY A 1 89 ? -11.723 2.769 -3.863 1.00 90.38 89 GLY A C 1
ATOM 694 O O . GLY A 1 89 ? -12.481 2.968 -2.919 1.00 90.38 89 GLY A O 1
ATOM 695 N N . LEU A 1 90 ? -10.479 2.311 -3.683 1.00 91.44 90 LEU A N 1
ATOM 696 C CA . LEU A 1 90 ? -9.900 2.105 -2.354 1.00 91.44 90 LEU A CA 1
ATOM 697 C C . LEU A 1 90 ? -9.246 3.394 -1.847 1.00 91.44 90 LEU A C 1
ATOM 699 O O . LEU A 1 90 ? -8.599 4.117 -2.604 1.00 91.44 90 LEU A O 1
ATOM 703 N N . LYS A 1 91 ? -9.338 3.661 -0.541 1.00 92.81 91 LYS A N 1
ATOM 704 C CA . LYS A 1 91 ? -8.597 4.753 0.113 1.00 92.81 91 LYS A CA 1
ATOM 705 C C . LYS A 1 91 ? -7.121 4.369 0.250 1.00 92.81 91 LYS A C 1
ATOM 707 O O . LYS A 1 91 ? -6.669 3.937 1.312 1.00 92.81 91 LYS A O 1
ATOM 712 N N . ALA A 1 92 ? -6.395 4.464 -0.860 1.00 93.12 92 ALA A N 1
ATOM 713 C CA . ALA A 1 92 ? -5.020 4.006 -0.971 1.00 93.12 92 ALA A CA 1
ATOM 714 C C . ALA A 1 92 ? -3.996 5.146 -0.856 1.00 93.12 92 ALA A C 1
ATOM 716 O O . ALA A 1 92 ? -4.136 6.206 -1.469 1.00 93.12 92 ALA A O 1
ATOM 717 N N . PHE A 1 93 ? -2.931 4.886 -0.103 1.00 92.94 93 PHE A N 1
ATOM 718 C CA . PHE A 1 93 ? -1.801 5.785 0.116 1.00 92.94 93 PHE A CA 1
ATOM 719 C C . PHE A 1 93 ? -0.497 5.042 -0.179 1.00 92.94 93 PHE A C 1
ATOM 721 O O . PHE A 1 93 ? -0.454 3.808 -0.200 1.00 92.94 93 PHE A O 1
ATOM 728 N N . TYR A 1 94 ? 0.584 5.781 -0.398 1.00 92.06 94 TYR A N 1
ATOM 729 C CA . TYR A 1 94 ? 1.923 5.205 -0.504 1.00 92.06 94 TYR A CA 1
ATOM 730 C C . TYR A 1 94 ? 2.833 5.814 0.552 1.00 92.06 94 TYR A C 1
ATOM 732 O O . TYR A 1 94 ? 2.843 7.031 0.744 1.00 92.06 94 TYR A O 1
ATOM 740 N N . LEU A 1 95 ? 3.578 4.962 1.253 1.00 89.00 95 LEU A N 1
ATOM 741 C CA . LEU A 1 95 ? 4.479 5.430 2.296 1.00 89.00 95 LEU A CA 1
ATOM 742 C C . LEU A 1 95 ? 5.676 6.150 1.669 1.00 89.00 95 LEU A C 1
ATOM 744 O O . LEU A 1 95 ? 6.347 5.607 0.787 1.00 89.00 95 LEU A O 1
ATOM 748 N N . VAL A 1 96 ? 5.939 7.361 2.151 1.00 85.44 96 VAL A N 1
ATOM 749 C CA . VAL A 1 96 ? 7.166 8.117 1.894 1.00 85.44 96 VAL A CA 1
ATOM 750 C C . VAL A 1 96 ? 8.004 8.137 3.173 1.00 85.44 96 VAL A C 1
ATOM 752 O O . VAL A 1 96 ? 7.460 8.306 4.266 1.00 85.44 96 VAL A O 1
ATOM 755 N N . ARG A 1 97 ? 9.307 7.898 3.024 1.00 70.75 97 ARG A N 1
ATOM 756 C CA . ARG A 1 97 ? 10.310 7.947 4.092 1.00 70.75 97 ARG A CA 1
ATOM 757 C C . ARG A 1 97 ? 11.205 9.154 3.897 1.00 70.75 97 ARG A C 1
ATOM 759 O O . ARG A 1 97 ? 11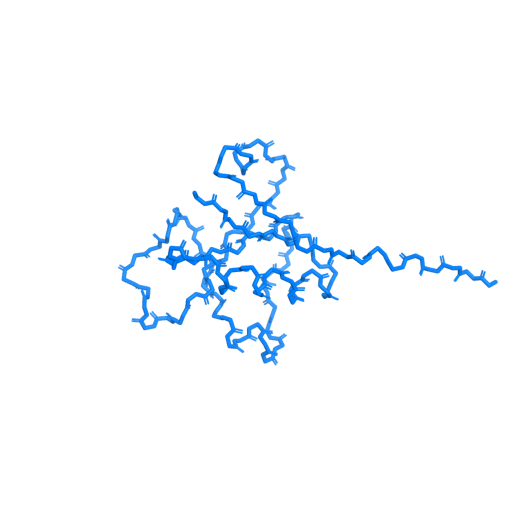.465 9.470 2.713 1.00 70.75 97 ARG A O 1
#

Nearest PDB structures (foldseek):
  3ntd-assembly1_B  TM=7.824E-01  e=1.206E-03  Shewanella loihica PV-4
  3gk5-assembly1_A  TM=8.015E-01  e=1.665E-03  Thermoplasma volcanium GSS1
  3nt6-assembly1_B  TM=7.822E-01  e=1.372E-03  Shewanella loihica PV-4
  6mxv-assembly1_A  TM=7.025E-01  e=1.925E-02  Francisella tularensis subsp. tularensis SCHU S4
  1yt8-assembly1_A  TM=6.950E-01  e=1.925E-02  Pseudomonas aeruginosa

Radius of gyration: 13.38 Å; Cα contacts (8 Å, |Δi|>4): 171; chains: 1; bounding box: 44×27×28 Å

Sequence (97 aa):
MVWVLYASWVARPITEDSLKSLKGKVLLIDVRSPSFVKRAPMGTTYNLPLTDIIAGYRPPDGYDYYITLSSCPKGGIAKRAAEILARRGLKAFYLVR

Foldseek 3Di:
DDPPPPPQQQAAEDEPVRVVVDDWFEAEEEQDDPVPCPDDPDDDHHYDHLVNLVVPDDDDPDTQEYEYEYPDLVQPSRNSSQSSVSNVVHNYYYYHD

pLDDT: mean 81.61, std 15.69, range [35.03, 94.19]

Solvent-accessible surface area (backbone atoms only — not comparable to full-atom values): 5750 Å² total; per-residue (Å²): 138,81,82,77,76,74,77,76,44,69,46,41,79,38,41,71,71,58,58,72,69,58,86,70,45,72,41,42,30,33,35,49,54,74,94,72,60,86,62,72,92,60,76,85,50,49,77,51,25,44,70,45,48,72,75,64,57,74,79,82,83,92,53,66,34,40,35,21,33,51,94,50,96,78,34,58,67,12,43,53,43,10,36,56,41,6,71,71,75,40,59,20,22,16,58,49,132